Protein AF-A0A8T6SLZ3-F1 (afdb_monomer_lite)

Secondary structure (DSSP, 8-state):
-PPP-HHHHHHHHHHHHHHTT---HHHHHHHHHHHHHHHHHHH-SS----HHHHHHHHHHHHHHTT-HHHHTT-

Sequence (74 aa):
LEPFDQERITKAIWKAAKAVGGKDRELAKRLSNEVVDMLHDRFGKEGVPTVEEIQDLVEKVLIEDGHARTAKAY

Foldseek 3Di:
DDDDDLVVQLVLLVVLCVVVPHDDSVVSSVLSVVLVVVCCVPQNPPRDDDPVRSLVSSLVSCVVVPNNSSSVSD

Radius of gyration: 11.79 Å; chains: 1; bounding box: 31×19×32 Å

Structure (mmCIF, N/CA/C/O backbone):
data_AF-A0A8T6SLZ3-F1
#
_entry.id   AF-A0A8T6SLZ3-F1
#
loop_
_atom_site.group_PDB
_atom_site.id
_atom_site.type_symbol
_atom_site.label_atom_id
_atom_site.label_alt_id
_atom_site.label_comp_id
_atom_site.label_asym_id
_atom_site.label_entity_id
_atom_site.label_seq_id
_atom_site.pdbx_PDB_ins_code
_atom_site.Cartn_x
_atom_site.Cartn_y
_atom_site.Cartn_z
_atom_site.occupancy
_atom_site.B_iso_or_equiv
_atom_site.auth_seq_id
_atom_site.auth_comp_id
_atom_site.auth_asym_id
_atom_site.auth_atom_id
_atom_site.pdbx_PDB_model_num
ATOM 1 N N . LEU A 1 1 ? 20.228 -4.806 -8.010 1.00 61.12 1 LEU A N 1
ATOM 2 C CA . LEU A 1 1 ? 18.757 -4.683 -8.075 1.00 61.12 1 LEU A CA 1
ATOM 3 C C . LEU A 1 1 ? 18.189 -5.859 -7.301 1.00 61.12 1 LEU A C 1
ATOM 5 O O . LEU A 1 1 ? 18.565 -6.984 -7.608 1.00 61.12 1 LEU A O 1
ATOM 9 N N . GLU A 1 2 ? 17.420 -5.609 -6.242 1.00 68.75 2 GLU A N 1
ATOM 10 C CA . GLU A 1 2 ? 16.669 -6.685 -5.582 1.00 68.75 2 G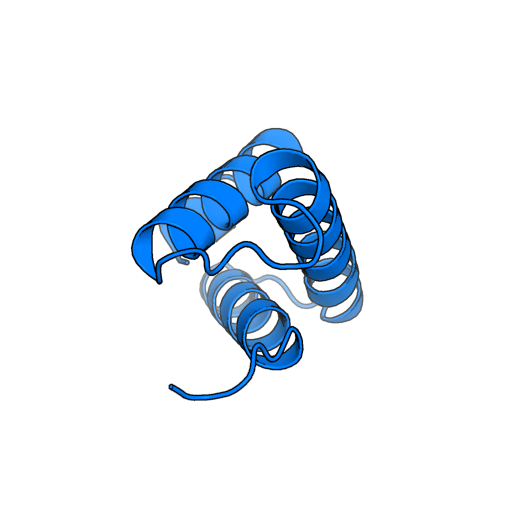LU A CA 1
ATOM 11 C C . GLU A 1 2 ? 15.500 -7.106 -6.489 1.00 68.75 2 GLU A C 1
ATOM 13 O O . GLU A 1 2 ? 14.943 -6.248 -7.179 1.00 68.75 2 GLU A O 1
ATOM 18 N N . PRO A 1 3 ? 15.132 -8.398 -6.522 1.00 77.69 3 PRO A N 1
ATOM 19 C CA . PRO A 1 3 ? 13.956 -8.847 -7.253 1.00 77.69 3 PRO A CA 1
ATOM 20 C C . PRO A 1 3 ? 12.679 -8.261 -6.638 1.00 77.69 3 PRO A C 1
ATOM 22 O O . PRO A 1 3 ? 12.595 -8.051 -5.425 1.00 77.69 3 PRO A O 1
ATOM 25 N N . PHE A 1 4 ? 11.675 -8.021 -7.481 1.00 82.62 4 PHE A N 1
ATOM 26 C CA . PHE A 1 4 ? 10.345 -7.625 -7.030 1.00 82.62 4 PHE A CA 1
ATOM 27 C C . PHE A 1 4 ? 9.750 -8.698 -6.102 1.00 82.62 4 PHE A C 1
ATOM 29 O O . PHE A 1 4 ? 9.755 -9.883 -6.432 1.00 82.62 4 PHE A O 1
ATOM 36 N N . ASP A 1 5 ? 9.233 -8.274 -4.946 1.00 87.56 5 ASP A N 1
ATOM 37 C CA . ASP A 1 5 ? 8.585 -9.141 -3.959 1.00 87.56 5 ASP A CA 1
ATOM 38 C C . ASP A 1 5 ? 7.279 -8.499 -3.473 1.00 87.56 5 ASP A C 1
ATOM 40 O O . ASP A 1 5 ? 7.277 -7.567 -2.661 1.00 87.56 5 ASP A O 1
ATOM 44 N N . GLN A 1 6 ? 6.154 -9.034 -3.949 1.00 92.56 6 GLN A N 1
ATOM 45 C CA . GLN A 1 6 ? 4.812 -8.596 -3.571 1.00 92.56 6 GLN A CA 1
ATOM 46 C C . GLN A 1 6 ? 4.546 -8.703 -2.057 1.00 92.56 6 GLN A C 1
ATOM 48 O O . GLN A 1 6 ? 3.759 -7.926 -1.501 1.00 92.56 6 GLN A O 1
ATOM 53 N N . GLU A 1 7 ? 5.191 -9.627 -1.340 1.00 95.31 7 GLU A N 1
ATOM 54 C CA . GLU A 1 7 ? 4.994 -9.758 0.107 1.00 95.31 7 GLU A CA 1
ATOM 55 C C . GLU A 1 7 ? 5.469 -8.494 0.842 1.00 95.31 7 GLU A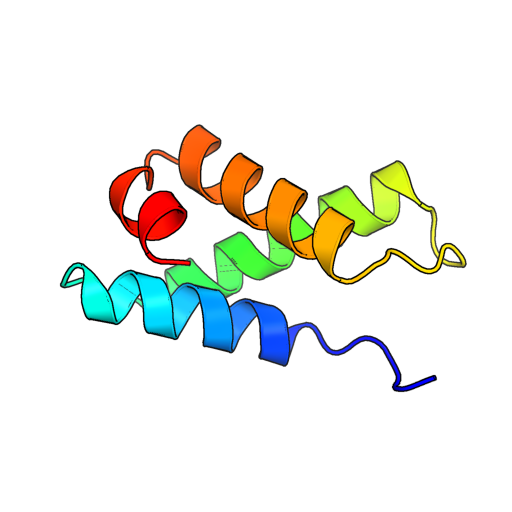 C 1
ATOM 57 O O . GLU A 1 7 ? 4.936 -8.163 1.906 1.00 95.31 7 GLU A O 1
ATOM 62 N N . ARG A 1 8 ? 6.414 -7.728 0.274 1.00 94.19 8 ARG A N 1
ATOM 63 C CA . ARG A 1 8 ? 6.827 -6.428 0.830 1.00 94.19 8 ARG A CA 1
ATOM 64 C C . ARG A 1 8 ? 5.685 -5.414 0.787 1.00 94.19 8 ARG A C 1
ATOM 66 O O . ARG A 1 8 ? 5.443 -4.764 1.804 1.00 94.19 8 ARG A O 1
ATOM 73 N N . ILE A 1 9 ? 4.948 -5.349 -0.325 1.00 95.62 9 ILE A N 1
ATOM 74 C CA . ILE A 1 9 ? 3.760 -4.491 -0.472 1.00 95.62 9 ILE A CA 1
ATOM 75 C C . ILE A 1 9 ? 2.678 -4.939 0.514 1.00 95.62 9 ILE A C 1
ATOM 77 O O . ILE A 1 9 ? 2.190 -4.142 1.312 1.00 95.62 9 ILE A O 1
ATOM 81 N N . THR A 1 10 ? 2.378 -6.241 0.551 1.00 97.81 10 THR A N 1
ATOM 82 C CA . THR A 1 10 ? 1.383 -6.815 1.475 1.00 97.81 10 THR A CA 1
ATOM 83 C C . THR A 1 10 ? 1.694 -6.467 2.933 1.00 97.81 10 THR A C 1
ATOM 85 O O . THR A 1 10 ? 0.815 -6.046 3.687 1.00 97.81 10 THR A O 1
ATOM 88 N N . LYS A 1 11 ? 2.959 -6.607 3.351 1.00 97.38 11 LYS A N 1
ATOM 89 C CA . LYS A 1 11 ? 3.406 -6.268 4.710 1.00 97.38 11 LYS A CA 1
ATOM 90 C C . LYS A 1 11 ? 3.304 -4.775 5.001 1.00 97.38 11 LYS A C 1
ATOM 92 O O . LYS A 1 11 ? 2.970 -4.426 6.133 1.00 97.38 11 LYS A O 1
ATOM 97 N N . ALA A 1 12 ? 3.615 -3.915 4.035 1.00 96.88 12 ALA A N 1
ATOM 98 C CA . ALA A 1 12 ? 3.517 -2.470 4.197 1.00 96.88 12 ALA A CA 1
ATOM 99 C C . ALA A 1 12 ? 2.050 -2.033 4.353 1.00 96.88 12 ALA A C 1
ATOM 101 O O . ALA A 1 12 ? 1.717 -1.395 5.352 1.00 96.88 12 ALA A O 1
ATOM 102 N N . ILE A 1 13 ? 1.151 -2.516 3.484 1.00 97.81 13 ILE A N 1
ATOM 103 C CA . ILE A 1 13 ? -0.295 -2.252 3.577 1.00 97.81 13 ILE A CA 1
ATOM 104 C C . ILE A 1 13 ? -0.833 -2.760 4.916 1.00 97.81 13 ILE A C 1
ATOM 106 O O . ILE A 1 13 ? -1.560 -2.059 5.616 1.00 97.81 13 ILE A O 1
ATOM 110 N N . TRP A 1 14 ? -0.426 -3.964 5.326 1.00 98.12 14 TRP A N 1
ATOM 111 C CA . TRP A 1 14 ? -0.835 -4.535 6.605 1.00 98.12 14 TRP A CA 1
ATOM 112 C C . TRP A 1 14 ? -0.368 -3.703 7.806 1.00 98.12 14 TRP A C 1
ATOM 114 O O . TRP A 1 14 ? -1.130 -3.500 8.752 1.00 98.12 14 TRP A O 1
ATOM 124 N N . LYS A 1 15 ? 0.872 -3.199 7.787 1.00 97.81 15 LYS A N 1
ATOM 125 C CA . LYS A 1 15 ? 1.391 -2.322 8.847 1.00 97.81 15 LYS A CA 1
ATOM 126 C C . LYS A 1 15 ? 0.598 -1.017 8.931 1.00 97.81 15 LYS A C 1
ATOM 128 O O . LYS A 1 15 ? 0.192 -0.654 10.035 1.00 97.81 15 LYS A O 1
ATOM 133 N N . ALA A 1 16 ? 0.329 -0.378 7.795 1.00 97.38 16 ALA A N 1
ATOM 134 C CA . ALA A 1 16 ? -0.483 0.833 7.716 1.00 97.38 16 ALA A CA 1
ATOM 135 C C . ALA A 1 16 ? -1.907 0.588 8.235 1.00 97.38 16 ALA A C 1
ATOM 137 O O . ALA A 1 16 ? -2.403 1.314 9.097 1.00 97.38 16 ALA A O 1
ATOM 138 N N . ALA A 1 17 ? -2.534 -0.510 7.798 1.00 97.56 17 ALA A N 1
ATOM 139 C CA . ALA A 1 17 ? -3.874 -0.893 8.226 1.00 97.56 17 ALA A CA 1
ATOM 140 C C . ALA A 1 17 ? -3.926 -1.099 9.745 1.00 97.56 17 ALA A C 1
ATOM 142 O O . ALA A 1 17 ? -4.810 -0.561 10.409 1.00 97.56 17 ALA A O 1
ATOM 143 N N . LYS A 1 18 ? -2.948 -1.809 10.324 1.00 97.69 18 LYS A N 1
ATOM 144 C CA . LYS A 1 18 ? -2.841 -1.980 11.780 1.00 97.69 18 LYS A CA 1
ATOM 145 C C . LYS A 1 18 ? -2.692 -0.653 12.520 1.00 97.69 18 LYS A C 1
ATOM 147 O O . LYS A 1 18 ? -3.299 -0.499 13.578 1.00 97.69 18 LYS A O 1
ATOM 152 N N . ALA A 1 19 ? -1.905 0.283 11.988 1.00 97.25 19 ALA A N 1
ATOM 153 C CA . ALA A 1 19 ? -1.692 1.593 12.605 1.00 97.25 19 ALA A CA 1
ATOM 154 C C . ALA A 1 19 ? -2.995 2.401 12.722 1.00 97.25 19 ALA A C 1
ATOM 156 O O . ALA A 1 19 ? -3.160 3.163 13.672 1.00 97.25 19 ALA A O 1
ATOM 157 N N . VAL A 1 20 ? -3.953 2.172 11.816 1.00 96.56 20 VAL A N 1
ATOM 158 C CA . VAL A 1 20 ? -5.281 2.810 11.835 1.00 96.56 20 VAL A CA 1
ATOM 159 C C . VAL A 1 20 ? -6.395 1.921 12.409 1.00 96.56 20 VAL A C 1
ATOM 161 O O . VAL A 1 20 ? -7.575 2.256 12.301 1.00 96.56 20 VAL A O 1
ATOM 164 N N . GLY A 1 21 ? -6.038 0.802 13.052 1.00 95.56 21 GLY A N 1
ATOM 165 C CA . GLY A 1 21 ? -6.966 -0.093 13.758 1.00 95.56 21 GLY A CA 1
ATOM 166 C C . GLY A 1 21 ? -7.543 -1.250 12.930 1.00 95.56 21 GLY A C 1
ATOM 167 O O . GLY A 1 21 ? -8.381 -2.000 13.434 1.00 95.56 21 GLY A O 1
ATOM 168 N N . GLY A 1 22 ? -7.095 -1.422 11.685 1.00 94.81 22 GLY A N 1
ATOM 169 C CA . GLY A 1 22 ? -7.438 -2.546 10.816 1.00 94.81 22 GLY A CA 1
ATOM 170 C C . GLY A 1 22 ? -6.866 -3.878 11.310 1.00 94.81 22 GLY A C 1
ATOM 171 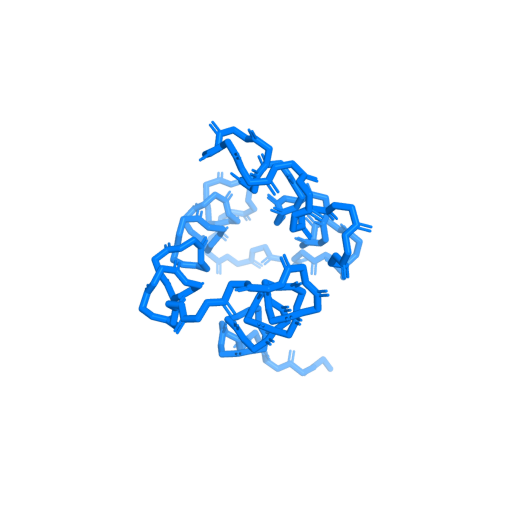O O . GLY A 1 22 ? -5.815 -3.934 11.953 1.00 94.81 22 GLY A O 1
ATOM 172 N N . LYS A 1 23 ? -7.585 -4.971 11.027 1.00 93.88 23 LYS A N 1
ATOM 173 C CA . LYS A 1 23 ? -7.244 -6.326 11.504 1.00 93.88 23 LYS A CA 1
ATOM 174 C C . LYS A 1 23 ? -7.320 -7.416 10.428 1.00 93.88 23 LYS A C 1
ATOM 176 O O . LYS A 1 23 ? -6.987 -8.561 10.716 1.00 93.88 23 LYS A O 1
ATOM 181 N N . ASP A 1 24 ? -7.726 -7.067 9.210 1.00 94.19 24 ASP A N 1
ATOM 182 C CA . ASP A 1 24 ? -7.855 -8.010 8.100 1.00 94.19 24 ASP A CA 1
ATOM 183 C C . ASP A 1 24 ? -6.577 -8.020 7.243 1.00 94.19 24 ASP A C 1
ATOM 185 O O . ASP A 1 24 ? -6.341 -7.128 6.427 1.00 94.19 24 ASP A O 1
ATOM 189 N N . ARG A 1 25 ? -5.728 -9.034 7.449 1.00 94.56 25 ARG A N 1
ATOM 190 C CA . ARG A 1 25 ? -4.525 -9.242 6.630 1.00 94.56 25 ARG A CA 1
ATOM 191 C C . ARG A 1 25 ? -4.864 -9.788 5.238 1.00 94.56 25 ARG A C 1
ATOM 193 O O . ARG A 1 25 ? -4.117 -9.520 4.301 1.00 94.56 25 ARG A O 1
ATOM 200 N N . GLU A 1 26 ? -5.967 -10.518 5.086 1.00 97.06 26 GLU A N 1
ATOM 201 C CA . GLU A 1 26 ? -6.392 -11.030 3.778 1.00 97.06 26 GLU A CA 1
ATOM 202 C C . GLU A 1 26 ? -6.826 -9.887 2.862 1.00 97.06 26 GLU A C 1
ATOM 204 O O . GLU A 1 26 ? -6.530 -9.909 1.670 1.00 97.06 26 GLU A O 1
ATOM 209 N N . LEU A 1 27 ? -7.451 -8.845 3.416 1.00 96.50 27 LEU A N 1
ATOM 210 C CA . LEU A 1 27 ? -7.713 -7.605 2.687 1.00 96.50 27 LEU A CA 1
ATOM 211 C C . LEU A 1 27 ? -6.412 -6.930 2.227 1.00 96.50 27 LEU A C 1
ATOM 213 O O . LEU A 1 27 ? -6.298 -6.577 1.060 1.00 96.50 27 LEU A O 1
ATOM 217 N N . ALA A 1 28 ? -5.394 -6.834 3.089 1.00 97.56 28 ALA A N 1
ATOM 218 C CA . ALA A 1 28 ? -4.092 -6.281 2.697 1.00 97.56 28 ALA A CA 1
ATOM 219 C C . ALA A 1 28 ? -3.427 -7.068 1.551 1.00 97.56 28 ALA A C 1
ATOM 221 O O . ALA A 1 28 ? -2.771 -6.480 0.694 1.00 97.56 28 ALA A O 1
ATOM 222 N N . LYS A 1 29 ? -3.612 -8.393 1.519 1.00 97.81 29 LYS A N 1
ATOM 223 C CA . LYS A 1 29 ? -3.145 -9.250 0.422 1.00 97.81 29 LYS A CA 1
ATOM 224 C C . LYS A 1 29 ? -3.956 -9.047 -0.862 1.00 97.81 29 LYS A C 1
ATOM 226 O O . LYS A 1 29 ? -3.387 -9.062 -1.945 1.00 97.81 29 LYS A O 1
ATOM 231 N N . ARG A 1 30 ? -5.273 -8.850 -0.762 1.00 97.88 30 ARG A N 1
ATOM 232 C CA . ARG A 1 30 ? -6.118 -8.538 -1.927 1.00 97.88 30 ARG A CA 1
ATOM 233 C C . ARG A 1 30 ? -5.717 -7.209 -2.568 1.00 97.88 30 ARG A C 1
ATOM 235 O O . ARG A 1 30 ? -5.477 -7.184 -3.767 1.00 97.88 30 ARG A O 1
ATOM 242 N N . LEU A 1 31 ? -5.533 -6.168 -1.761 1.00 97.75 31 LEU A N 1
ATOM 243 C CA . LEU A 1 31 ? -5.082 -4.855 -2.231 1.00 97.75 31 LEU A CA 1
ATOM 244 C C . LEU A 1 31 ? -3.676 -4.919 -2.845 1.00 97.75 31 LEU A C 1
ATOM 246 O O . LEU A 1 31 ? -3.401 -4.260 -3.839 1.00 97.75 31 LEU A O 1
ATOM 250 N N . SER A 1 32 ? -2.773 -5.743 -2.298 1.00 97.12 32 SER A N 1
ATOM 251 C CA . SER A 1 32 ? -1.446 -5.908 -2.901 1.00 97.12 32 SER A CA 1
ATOM 252 C C . SER A 1 32 ? -1.487 -6.626 -4.251 1.00 97.12 32 SER A C 1
ATOM 254 O O . SER A 1 32 ? -0.676 -6.289 -5.107 1.00 97.12 32 SER A O 1
ATOM 256 N N . ASN A 1 33 ? -2.407 -7.580 -4.463 1.00 96.88 33 ASN A N 1
ATOM 257 C CA . ASN A 1 33 ? -2.615 -8.189 -5.784 1.00 96.88 33 ASN A CA 1
ATOM 258 C C . ASN A 1 33 ? -3.033 -7.124 -6.805 1.00 96.88 33 ASN A C 1
ATOM 260 O O . ASN A 1 33 ? -2.437 -7.046 -7.870 1.00 96.88 33 ASN A O 1
ATOM 264 N N . GLU A 1 34 ? -3.995 -6.272 -6.447 1.00 96.81 34 GLU A N 1
ATOM 265 C CA . GLU A 1 34 ?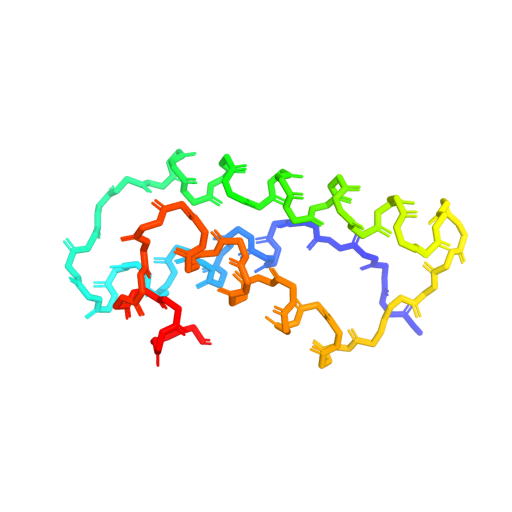 -4.476 -5.195 -7.319 1.00 96.81 34 GLU A CA 1
ATOM 266 C C . GLU A 1 34 ? -3.358 -4.210 -7.686 1.00 96.81 34 GLU A C 1
ATOM 268 O O . GLU A 1 34 ? -3.205 -3.834 -8.846 1.00 96.81 34 GLU A O 1
ATOM 273 N N . VAL A 1 35 ? -2.491 -3.875 -6.725 1.00 95.69 35 VAL A N 1
ATOM 274 C CA . VAL A 1 35 ? -1.287 -3.076 -6.990 1.00 95.69 35 VAL A CA 1
ATOM 275 C C . VAL A 1 35 ? -0.375 -3.766 -8.007 1.00 95.69 35 VAL A C 1
ATOM 277 O O . VAL A 1 35 ? 0.119 -3.116 -8.923 1.00 95.69 35 VAL A O 1
ATOM 280 N N . VAL A 1 36 ? -0.133 -5.074 -7.875 1.00 93.31 36 VAL A N 1
ATOM 281 C CA . VAL A 1 36 ? 0.711 -5.820 -8.827 1.00 93.31 36 VAL A CA 1
ATOM 282 C C . VAL A 1 36 ? 0.093 -5.841 -10.222 1.00 93.31 36 VAL A C 1
ATOM 284 O O . VAL A 1 36 ? 0.812 -5.616 -11.195 1.00 93.31 36 VAL A O 1
ATOM 287 N N . ASP A 1 37 ? -1.217 -6.054 -10.323 1.00 93.44 37 ASP A N 1
ATOM 288 C CA . ASP A 1 37 ? -1.929 -6.042 -11.602 1.00 93.44 37 ASP A CA 1
ATOM 289 C C . ASP A 1 37 ? -1.791 -4.671 -12.284 1.00 93.44 37 ASP A C 1
ATOM 291 O O . ASP A 1 37 ? -1.396 -4.584 -13.447 1.00 93.44 37 ASP A O 1
ATOM 295 N N . MET A 1 38 ? -1.961 -3.581 -11.531 1.00 92.88 38 MET A N 1
ATOM 296 C CA . MET A 1 38 ? -1.758 -2.225 -12.044 1.00 92.88 38 MET A CA 1
ATOM 297 C C . MET A 1 38 ? -0.295 -1.924 -12.422 1.00 92.88 38 MET A C 1
ATOM 299 O O . MET A 1 38 ? -0.049 -1.200 -13.391 1.00 92.88 38 MET A O 1
ATOM 303 N N . LEU A 1 39 ? 0.691 -2.456 -11.687 1.00 91.25 39 LEU A N 1
ATOM 304 C CA . LEU A 1 39 ? 2.108 -2.341 -12.060 1.00 91.25 39 LEU A CA 1
ATOM 305 C C . LEU A 1 39 ? 2.379 -3.057 -13.384 1.00 91.25 39 LEU A C 1
ATOM 307 O O . LEU A 1 39 ? 3.046 -2.498 -14.256 1.00 91.25 39 LEU A O 1
ATOM 311 N N . HIS A 1 40 ? 1.845 -4.267 -13.548 1.00 89.56 40 HIS A N 1
ATOM 312 C CA . HIS A 1 40 ? 1.979 -5.037 -14.780 1.00 89.56 40 HIS A CA 1
ATOM 313 C C . HIS A 1 40 ? 1.331 -4.328 -15.971 1.00 89.56 40 HIS A C 1
ATOM 315 O O . HIS A 1 40 ? 1.932 -4.290 -17.044 1.00 89.56 40 HIS A O 1
ATOM 321 N N . ASP A 1 41 ? 0.159 -3.722 -15.785 1.00 90.88 41 ASP A N 1
ATOM 322 C CA . ASP A 1 41 ? -0.525 -2.972 -16.841 1.00 90.88 41 ASP A CA 1
ATOM 323 C C . ASP A 1 41 ? 0.237 -1.699 -17.237 1.00 90.88 41 ASP A C 1
ATOM 325 O O . ASP A 1 41 ? 0.296 -1.341 -18.415 1.00 90.88 41 ASP A O 1
ATOM 329 N N . ARG A 1 42 ? 0.849 -1.010 -16.265 1.00 89.12 42 ARG A N 1
ATOM 330 C CA . ARG A 1 42 ? 1.532 0.272 -16.496 1.00 89.12 42 ARG A CA 1
ATOM 331 C C . ARG A 1 42 ? 2.934 0.121 -17.079 1.00 89.12 42 ARG A C 1
ATOM 333 O O . ARG A 1 42 ? 3.321 0.906 -17.941 1.00 89.12 42 ARG A O 1
ATOM 340 N N . PHE A 1 43 ? 3.699 -0.846 -16.585 1.00 86.31 43 PHE A N 1
ATOM 341 C CA . PHE A 1 43 ? 5.122 -0.999 -16.897 1.00 86.31 43 PHE A CA 1
ATOM 342 C C . PHE A 1 43 ? 5.411 -2.224 -17.777 1.00 86.31 43 PHE A C 1
ATOM 344 O O . PHE A 1 43 ? 6.526 -2.383 -18.277 1.00 86.31 43 PHE A O 1
ATOM 351 N N . GLY A 1 44 ? 4.415 -3.084 -18.003 1.00 83.00 44 GLY A N 1
ATOM 352 C CA . GLY A 1 44 ? 4.603 -4.374 -18.654 1.00 83.00 44 GLY A CA 1
ATOM 353 C C . GLY A 1 44 ? 5.344 -5.370 -17.758 1.00 83.00 44 GLY A C 1
ATOM 354 O O . GLY A 1 44 ? 5.734 -5.078 -16.631 1.00 83.00 44 GLY A O 1
ATOM 355 N N . LYS A 1 45 ? 5.580 -6.578 -18.281 1.00 71.81 45 LYS A N 1
ATOM 356 C CA . LYS A 1 45 ? 6.254 -7.659 -17.535 1.00 71.81 45 LYS A CA 1
ATOM 357 C C . LYS A 1 45 ? 7.739 -7.400 -17.252 1.00 71.81 45 LYS A C 1
ATOM 359 O O . LYS A 1 45 ? 8.298 -8.039 -16.370 1.00 71.81 45 LYS A O 1
ATOM 364 N N . GLU A 1 46 ? 8.374 -6.521 -18.026 1.00 72.62 46 GLU A N 1
ATOM 365 C CA . GLU A 1 46 ? 9.818 -6.242 -17.956 1.00 72.62 46 GLU A CA 1
ATOM 366 C C . GLU A 1 46 ? 10.135 -4.853 -17.397 1.00 72.62 46 GLU A C 1
ATOM 368 O O . GLU A 1 46 ? 11.303 -4.516 -17.195 1.00 72.62 46 GLU A O 1
ATOM 373 N N . GLY A 1 47 ? 9.114 -4.029 -17.158 1.00 76.31 47 GLY A N 1
ATOM 374 C CA . GLY A 1 47 ? 9.324 -2.706 -16.603 1.00 76.31 47 GLY A CA 1
ATOM 375 C C . GLY A 1 47 ? 9.761 -2.781 -15.144 1.00 76.31 47 GLY A C 1
ATOM 376 O O . GLY A 1 47 ? 9.294 -3.613 -14.368 1.00 76.31 47 GLY A O 1
ATOM 377 N N . VAL A 1 48 ? 10.694 -1.906 -14.779 1.00 81.88 48 VAL A N 1
ATOM 378 C CA . VAL A 1 48 ? 11.262 -1.834 -13.432 1.00 81.88 48 VAL A CA 1
ATOM 379 C C . VAL A 1 48 ? 10.716 -0.570 -12.774 1.00 81.88 48 VAL A C 1
ATOM 381 O O . VAL A 1 48 ? 11.293 0.499 -12.986 1.00 81.88 48 VAL A O 1
ATOM 384 N N . PRO A 1 49 ? 9.602 -0.653 -12.025 1.00 86.50 49 PRO A N 1
ATOM 385 C CA . PRO A 1 49 ? 9.073 0.505 -11.326 1.00 86.50 49 PRO A CA 1
ATOM 386 C C . PRO A 1 49 ? 10.039 0.941 -10.223 1.00 86.50 49 PRO A C 1
ATOM 388 O O . PRO A 1 49 ? 10.738 0.133 -9.600 1.00 86.50 49 PRO A O 1
ATOM 391 N N . THR A 1 50 ? 10.062 2.238 -9.966 1.00 90.44 50 THR A N 1
ATOM 392 C CA . THR A 1 50 ? 10.761 2.824 -8.826 1.00 90.44 50 THR A CA 1
ATOM 393 C C . THR A 1 50 ? 9.980 2.603 -7.530 1.00 90.44 50 THR A C 1
ATOM 395 O O . THR A 1 50 ? 8.799 2.257 -7.528 1.00 90.44 50 THR A O 1
ATOM 398 N N . VAL A 1 51 ? 10.643 2.813 -6.390 1.00 90.56 51 VAL A N 1
ATOM 399 C CA . VAL A 1 51 ? 9.986 2.712 -5.077 1.00 90.56 51 VAL A CA 1
ATOM 400 C C . VAL A 1 51 ? 8.863 3.745 -4.935 1.00 90.56 51 VAL A C 1
ATOM 402 O O . VAL A 1 51 ? 7.811 3.400 -4.406 1.00 90.56 51 VAL A O 1
ATOM 405 N N . GLU A 1 52 ? 9.063 4.969 -5.433 1.00 92.75 52 GLU A N 1
ATOM 406 C CA . GLU A 1 52 ? 8.055 6.041 -5.408 1.00 92.75 52 GLU A CA 1
ATOM 407 C C . GLU A 1 52 ? 6.834 5.679 -6.263 1.00 92.75 52 GLU A C 1
ATOM 409 O O . GLU A 1 52 ? 5.709 5.770 -5.787 1.00 92.75 52 GLU A O 1
ATOM 414 N N . GLU A 1 53 ? 7.028 5.138 -7.470 1.00 93.06 53 GLU A N 1
ATOM 415 C CA . GLU A 1 53 ? 5.904 4.708 -8.317 1.00 93.06 53 GLU A CA 1
ATOM 416 C C . GLU A 1 53 ? 5.086 3.576 -7.686 1.00 93.06 53 GLU A C 1
ATOM 418 O O . GLU A 1 53 ? 3.867 3.533 -7.853 1.00 93.06 53 GLU A O 1
ATOM 423 N N . ILE A 1 54 ? 5.732 2.660 -6.954 1.00 93.19 54 ILE A N 1
ATOM 424 C CA . ILE A 1 54 ? 5.022 1.627 -6.188 1.00 93.19 54 ILE A CA 1
ATOM 425 C C . ILE A 1 54 ? 4.221 2.273 -5.052 1.00 93.19 54 ILE A C 1
ATOM 427 O O . ILE A 1 54 ? 3.086 1.868 -4.814 1.00 93.19 54 ILE A O 1
ATOM 431 N N . GLN A 1 55 ? 4.789 3.256 -4.349 1.00 94.88 55 GLN A N 1
ATOM 432 C CA . GLN A 1 55 ? 4.097 3.961 -3.267 1.00 94.88 55 GLN A CA 1
ATOM 433 C C . GLN A 1 55 ? 2.859 4.700 -3.780 1.00 94.88 55 GLN A C 1
ATOM 435 O O . GLN A 1 55 ? 1.767 4.435 -3.280 1.00 94.88 55 GLN A O 1
ATOM 440 N N . ASP A 1 56 ? 3.001 5.508 -4.833 1.00 95.69 56 ASP A N 1
ATOM 441 C CA . ASP A 1 56 ? 1.896 6.245 -5.459 1.00 95.69 56 ASP A CA 1
ATOM 442 C C . ASP A 1 56 ? 0.747 5.315 -5.864 1.00 95.69 56 ASP A C 1
ATOM 444 O O . ASP A 1 56 ? -0.435 5.618 -5.688 1.00 95.69 56 ASP A O 1
ATOM 448 N N . LEU A 1 57 ? 1.091 4.152 -6.421 1.00 95.88 57 LEU A N 1
ATOM 449 C CA . LEU A 1 57 ? 0.106 3.179 -6.867 1.00 95.88 57 LEU A CA 1
ATOM 450 C C . LEU A 1 57 ? -0.616 2.514 -5.689 1.00 95.88 57 LEU A C 1
ATOM 452 O O . LEU A 1 57 ? -1.827 2.311 -5.749 1.00 95.88 57 LEU A O 1
ATOM 456 N N . VAL A 1 58 ? 0.105 2.195 -4.611 1.00 96.94 58 VAL A N 1
ATOM 457 C CA . VAL A 1 58 ? -0.496 1.637 -3.394 1.00 96.94 58 VAL A CA 1
ATOM 458 C C . VAL A 1 58 ? -1.428 2.650 -2.736 1.00 96.94 58 VAL A C 1
ATOM 460 O O . VAL A 1 58 ? -2.542 2.288 -2.359 1.00 96.94 58 VAL A O 1
ATOM 463 N N . GLU A 1 59 ? -1.017 3.914 -2.625 1.00 97.50 59 GLU A N 1
ATOM 464 C CA . GLU A 1 59 ? -1.874 4.986 -2.113 1.00 97.50 59 GLU A CA 1
ATOM 465 C C . GLU A 1 59 ? -3.137 5.142 -2.958 1.00 97.50 59 GLU A C 1
ATOM 467 O O . GLU A 1 59 ? -4.237 5.229 -2.408 1.00 97.50 59 GLU A O 1
ATOM 472 N N . LYS A 1 60 ? -2.996 5.108 -4.289 1.00 96.81 60 LYS A N 1
ATOM 473 C CA . LYS A 1 60 ? -4.126 5.162 -5.216 1.00 96.81 60 LYS A CA 1
ATOM 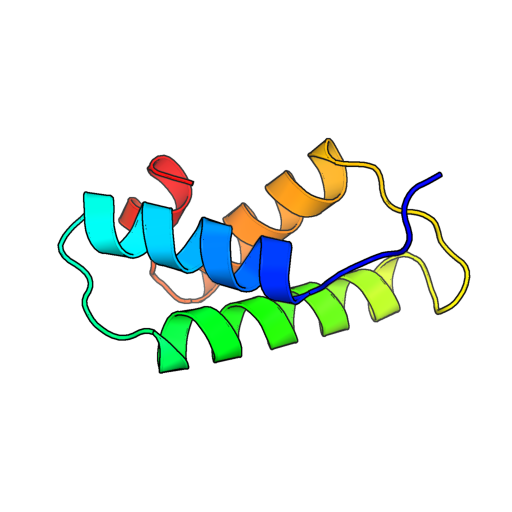474 C C . LYS A 1 60 ? -5.116 4.022 -4.971 1.00 96.81 60 LYS A C 1
ATOM 476 O O . LYS A 1 60 ? -6.288 4.311 -4.739 1.00 96.81 60 LYS A O 1
ATOM 481 N N . VAL A 1 61 ? -4.654 2.768 -4.957 1.00 97.38 61 VAL A N 1
ATOM 482 C CA . VAL A 1 61 ? -5.508 1.590 -4.702 1.00 97.38 61 VAL A CA 1
ATOM 483 C C . VAL A 1 61 ? -6.204 1.710 -3.346 1.00 97.38 61 VAL A C 1
ATOM 485 O O . VAL A 1 61 ? -7.410 1.506 -3.233 1.00 97.38 61 VAL A O 1
ATOM 488 N N . LEU A 1 62 ? -5.477 2.126 -2.305 1.00 97.44 62 LEU A N 1
ATOM 489 C CA . LEU A 1 62 ? -6.060 2.326 -0.980 1.00 97.44 62 LEU A CA 1
ATOM 490 C C . LEU A 1 62 ? -7.128 3.425 -0.965 1.00 97.44 62 LEU A C 1
ATOM 492 O O . LEU A 1 62 ? -8.1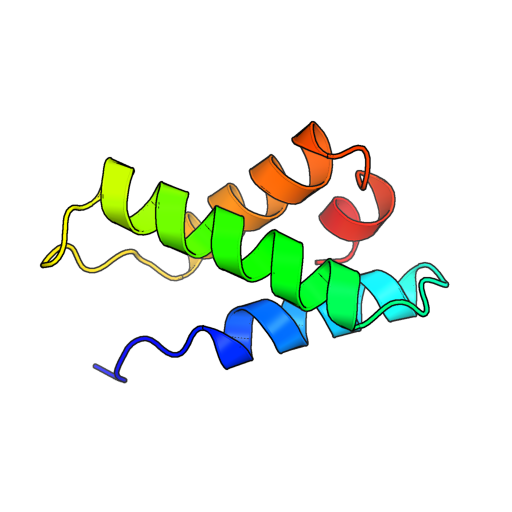03 3.304 -0.231 1.00 97.44 62 LEU A O 1
ATOM 496 N N . ILE A 1 63 ? -6.972 4.509 -1.722 1.00 97.31 63 ILE A N 1
ATOM 497 C CA . ILE A 1 63 ? -7.980 5.575 -1.792 1.00 97.31 63 ILE A CA 1
ATOM 498 C C . ILE A 1 63 ? -9.203 5.115 -2.595 1.00 97.31 63 ILE A C 1
ATOM 500 O O . ILE A 1 63 ? -10.327 5.336 -2.139 1.00 97.31 63 ILE A O 1
ATOM 504 N N . GLU A 1 64 ? -8.995 4.471 -3.745 1.00 96.38 64 GLU A N 1
ATOM 505 C CA . GLU A 1 64 ? -10.061 3.989 -4.635 1.00 96.38 64 GLU A CA 1
ATOM 506 C C . GLU A 1 64 ? -10.931 2.910 -3.965 1.00 96.38 64 GLU A C 1
ATOM 508 O O . GLU A 1 64 ? -12.153 2.956 -4.105 1.00 96.38 64 GLU A O 1
ATOM 513 N N . ASP A 1 65 ? -10.346 2.042 -3.130 1.00 95.69 65 ASP A N 1
ATOM 514 C CA . ASP A 1 65 ? -11.074 1.019 -2.355 1.00 95.69 65 ASP A CA 1
ATOM 515 C C . ASP A 1 65 ? -11.638 1.549 -1.009 1.00 95.69 65 ASP A C 1
ATOM 517 O O . ASP A 1 65 ? -12.129 0.808 -0.157 1.00 95.69 65 ASP A O 1
ATOM 521 N N . GLY A 1 66 ? -11.585 2.867 -0.771 1.00 95.69 66 GLY A N 1
ATOM 522 C CA . GLY A 1 66 ? -12.188 3.508 0.409 1.00 95.69 66 GLY A CA 1
ATOM 523 C C . GLY A 1 66 ? -11.359 3.420 1.700 1.00 95.69 66 GLY A C 1
ATOM 524 O O . GLY A 1 66 ? -11.840 3.732 2.795 1.00 95.69 66 GLY A O 1
ATOM 525 N N . HIS A 1 67 ? -10.084 3.060 1.603 1.00 96.00 67 HIS A N 1
ATOM 526 C CA . HIS A 1 67 ? -9.122 2.958 2.702 1.00 96.00 67 HIS A CA 1
ATOM 527 C C . HIS A 1 67 ? -8.243 4.209 2.871 1.00 96.00 67 HIS A C 1
ATOM 529 O O . HIS A 1 67 ? -7.085 4.113 3.274 1.00 96.00 67 HIS A O 1
ATOM 535 N N . ALA A 1 68 ? -8.802 5.408 2.677 1.00 96.12 68 ALA A N 1
ATOM 536 C CA . ALA A 1 68 ? -8.065 6.679 2.739 1.00 96.12 68 ALA A CA 1
ATOM 537 C C . ALA A 1 68 ? -7.260 6.900 4.042 1.00 96.12 68 ALA A C 1
ATOM 539 O O . ALA A 1 68 ? -6.178 7.484 4.025 1.00 96.12 68 ALA A O 1
ATOM 540 N N . ARG A 1 69 ? -7.754 6.413 5.193 1.00 96.38 69 ARG A N 1
ATOM 541 C CA . ARG A 1 69 ? -6.994 6.469 6.460 1.00 96.38 69 ARG A CA 1
ATOM 542 C C . ARG A 1 69 ? -5.748 5.588 6.421 1.00 96.38 69 ARG A C 1
ATOM 544 O O . ARG A 1 69 ? -4.715 6.001 6.931 1.00 96.38 69 ARG A O 1
ATOM 551 N N . THR A 1 70 ? -5.863 4.401 5.829 1.00 96.69 70 THR A N 1
ATOM 552 C CA . THR A 1 70 ? -4.742 3.482 5.625 1.00 96.69 70 THR A CA 1
ATOM 553 C C . THR A 1 70 ? -3.749 4.069 4.631 1.00 96.69 70 THR A C 1
ATOM 555 O O . THR A 1 70 ? -2.565 4.031 4.925 1.00 96.69 70 THR A O 1
ATOM 558 N N . ALA A 1 71 ? -4.214 4.673 3.529 1.00 96.44 71 ALA A N 1
ATOM 559 C CA . ALA A 1 71 ? -3.356 5.355 2.552 1.00 96.44 71 ALA A CA 1
ATOM 560 C C . ALA A 1 71 ? -2.484 6.430 3.211 1.00 96.44 71 ALA A C 1
ATOM 562 O O . ALA A 1 71 ? -1.279 6.446 3.036 1.00 96.44 71 ALA A O 1
ATOM 563 N N . LYS A 1 72 ? -3.072 7.268 4.073 1.00 94.25 72 LYS A N 1
ATOM 564 C CA . LYS A 1 72 ? -2.331 8.308 4.805 1.00 94.25 72 LYS A CA 1
ATOM 565 C C . LYS A 1 72 ? -1.284 7.757 5.795 1.00 94.25 72 LYS A C 1
ATOM 567 O O . LYS A 1 72 ? -0.417 8.504 6.237 1.00 94.25 72 LYS A O 1
ATOM 572 N N . ALA A 1 73 ? -1.433 6.507 6.231 1.00 93.25 73 ALA A N 1
ATOM 573 C CA . ALA A 1 73 ? -0.551 5.854 7.202 1.00 93.25 73 ALA A CA 1
ATOM 574 C C . ALA A 1 73 ? 0.438 4.865 6.559 1.00 93.25 73 ALA A C 1
ATOM 576 O O . ALA A 1 73 ? 1.220 4.248 7.288 1.00 93.25 73 ALA A O 1
ATOM 577 N N . TYR A 1 74 ? 0.325 4.664 5.246 1.00 90.50 74 TYR A N 1
ATOM 578 C CA . TYR A 1 74 ? 1.218 3.857 4.425 1.00 90.50 74 TYR A CA 1
ATOM 579 C C . TYR A 1 74 ? 2.498 4.638 4.130 1.00 90.50 74 TYR A C 1
ATOM 581 O O . TYR A 1 74 ? 3.571 3.991 4.170 1.00 90.50 74 TYR A O 1
#

pLDDT: mean 92.54, std 7.44, range [61.12, 98.12]